Protein AF-G7YCP2-F1 (afdb_monomer)

Mean predicted aligned error: 8.12 Å

pLDDT: mean 79.82, std 7.78, range [59.69, 90.5]

InterPro domains:
  IPR006689 Small GTPase superfamily, ARF/SAR type [PF00025] (12-87)
  IPR024156 Small GTPase superfamily, ARF type [PTHR45909] (1-87)
  IPR027417 P-loop containing nucleoside triphosphate hydrolase [G3DSA:3.40.50.300] (6-87)
  IPR027417 P-loop containing nucleoside triphosphate hydrolase [SSF52540] (16-86)

Secondary structure (DSSP, 8-state):
-HHHHHHHHHHHTPPPEEEEEE---TTSSHHHHHHHHHHHHSTT--PPPGGG-----SEEEEEEEETTEEEEEEEE--SGGGGGGG-

Foldseek 3Di:
DVVVVVVVVCVVLDFAEEEAEDDDAAPPCSVVVLQVVCPVQPVPDDRDPPVPDDFDDAWDWDWGQHPRHIYIYIYGGNDPVRVVVVD

Solvent-accessible surface area (backbone atoms only — not comparable to full-atom values): 5353 Å² total; per-residue (Å²): 116,70,66,61,57,50,49,52,50,50,61,74,65,59,60,61,70,48,78,46,78,49,82,58,58,55,91,70,49,64,69,58,53,52,47,53,50,44,39,74,61,34,95,81,50,78,64,76,61,73,93,71,69,66,86,57,80,60,72,44,79,45,80,48,69,52,99,74,34,38,38,37,35,39,44,50,20,29,45,77,86,45,47,70,76,76,116

Sequence (87 aa):
MYTLFRGLWSYLSQRDEYSILILGLDCAGKTTYLEQTKVNFMRNYRALPLNKITTTVGLNIGHITLGGVRLKFWDLGGQEELQSLWD

Nearest PDB structures (foldseek):
  8fzj-assembly1_v  TM=6.880E-01  e=9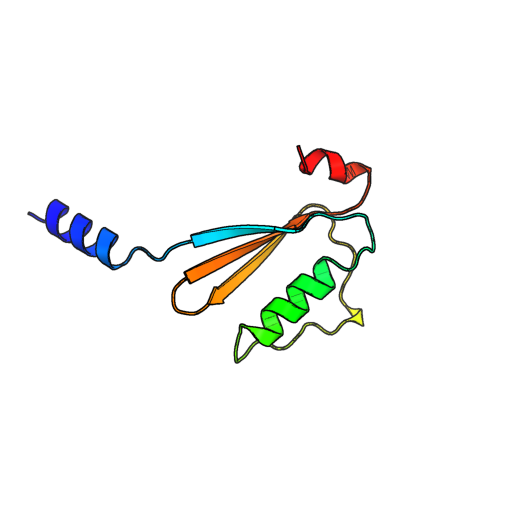.993E-03  Escherichia coli
  8bv5-assembly1_B  TM=4.588E-01  e=3.100E-02  Bos taurus
  9bht-assembly1_B  TM=4.330E-01  e=2.286E-01  Ciona intestinalis
  4iw3-assembly2_K  TM=4.560E-01  e=1.872E-01  Pseudomonas putida KT2440
  7m6j-assembly1_C  TM=3.832E-01  e=2.984E-01  Homo sapiens

Radius of gyration: 17.11 Å; Cα contacts (8 Å, |Δi|>4): 117; chains: 1; bounding box: 36×21×55 Å

Structure (mmCIF, N/CA/C/O backbone):
data_AF-G7YCP2-F1
#
_entry.id   AF-G7YCP2-F1
#
loop_
_atom_site.group_PDB
_atom_site.id
_atom_site.type_symbol
_atom_site.label_atom_id
_atom_site.label_alt_id
_atom_site.label_comp_id
_atom_site.label_asym_id
_atom_site.label_e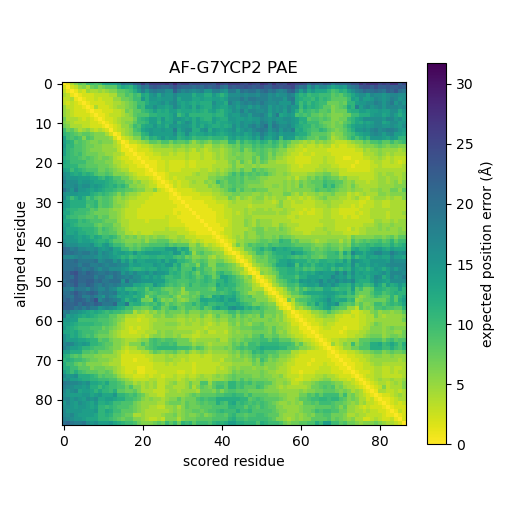ntity_id
_atom_site.label_seq_id
_atom_site.pdbx_PDB_ins_code
_atom_site.Cartn_x
_atom_site.Cartn_y
_atom_site.Cartn_z
_atom_site.occupancy
_atom_site.B_iso_or_equiv
_atom_site.auth_seq_id
_atom_site.auth_comp_id
_atom_site.auth_asym_id
_atom_site.auth_atom_id
_atom_site.pdbx_PDB_model_num
ATOM 1 N N . MET A 1 1 ? -10.933 14.157 36.928 1.00 59.69 1 MET A N 1
ATOM 2 C CA . MET A 1 1 ? -12.045 13.456 36.237 1.00 59.69 1 MET A CA 1
ATOM 3 C C . MET A 1 1 ? -12.008 13.550 34.710 1.00 59.69 1 MET A C 1
ATOM 5 O O . MET A 1 1 ? -12.492 12.628 34.073 1.00 59.69 1 MET A O 1
ATOM 9 N N . TYR A 1 2 ? -11.413 14.580 34.097 1.00 66.19 2 TYR A N 1
ATOM 10 C CA . TYR A 1 2 ? -11.353 14.702 32.627 1.00 66.19 2 TYR A CA 1
ATOM 11 C C . TYR A 1 2 ? -10.466 13.659 31.923 1.00 66.19 2 TYR A C 1
ATOM 13 O O . TYR A 1 2 ? -10.702 13.319 30.769 1.00 66.19 2 TYR A O 1
ATOM 21 N N . THR A 1 3 ? -9.468 13.112 32.618 1.00 77.75 3 THR A N 1
ATOM 22 C CA . THR A 1 3 ? -8.520 12.130 32.068 1.00 77.75 3 THR A CA 1
ATOM 23 C C . THR A 1 3 ? -9.148 10.758 31.824 1.00 77.75 3 THR A C 1
ATOM 25 O O . THR A 1 3 ? -8.906 10.165 30.779 1.00 77.75 3 THR A O 1
ATOM 28 N N . LEU A 1 4 ? -10.008 10.283 32.732 1.00 84.94 4 LEU A N 1
ATOM 29 C CA . LEU A 1 4 ? -10.736 9.016 32.576 1.00 84.94 4 LEU A CA 1
ATOM 30 C C . LEU A 1 4 ? -11.742 9.078 31.424 1.00 84.94 4 LEU A C 1
ATOM 32 O O . LEU A 1 4 ? -11.781 8.181 30.588 1.00 84.94 4 LEU A O 1
ATOM 36 N N . PHE A 1 5 ? -12.505 10.171 31.342 1.00 85.00 5 PHE A N 1
ATOM 37 C CA . PHE A 1 5 ? -13.473 10.375 30.264 1.00 85.00 5 PHE A CA 1
ATOM 38 C C . PHE A 1 5 ? -12.786 10.457 28.896 1.00 85.00 5 PHE A C 1
ATOM 40 O O . PHE A 1 5 ? -13.250 9.866 27.925 1.00 85.00 5 PHE A O 1
ATOM 47 N N . ARG A 1 6 ? -11.632 11.133 28.831 1.00 83.88 6 ARG A N 1
ATOM 48 C CA . ARG A 1 6 ? -10.816 11.208 27.616 1.00 83.88 6 ARG A CA 1
ATOM 49 C C . ARG A 1 6 ? -10.213 9.852 27.236 1.00 83.88 6 ARG A C 1
ATOM 51 O O . ARG A 1 6 ? -10.167 9.541 26.052 1.00 83.88 6 ARG A O 1
ATOM 58 N N . GLY A 1 7 ? -9.795 9.046 28.214 1.00 85.19 7 GLY A N 1
ATOM 59 C CA . GLY A 1 7 ? -9.304 7.684 27.988 1.00 85.19 7 GLY A CA 1
ATOM 60 C C . GLY A 1 7 ? -10.385 6.759 27.427 1.00 85.19 7 GLY A C 1
ATOM 61 O O . GLY A 1 7 ? -10.153 6.087 26.428 1.00 85.19 7 GLY A O 1
ATOM 62 N N . LEU A 1 8 ? -11.592 6.800 28.000 1.00 85.62 8 LEU A N 1
ATOM 63 C CA . LEU A 1 8 ? -12.736 6.024 27.518 1.00 85.62 8 LEU A CA 1
ATOM 64 C C . LEU A 1 8 ? -13.169 6.459 26.110 1.00 85.62 8 LEU A C 1
ATOM 66 O O . LEU A 1 8 ? -13.402 5.616 25.249 1.00 85.62 8 LEU A O 1
ATOM 70 N N . TRP A 1 9 ? -13.220 7.770 25.856 1.00 83.12 9 TRP A N 1
ATOM 71 C CA . TRP A 1 9 ? -13.522 8.306 24.528 1.00 83.12 9 TRP A CA 1
ATOM 72 C C . TRP A 1 9 ? -12.468 7.904 23.492 1.00 83.12 9 TRP A C 1
ATOM 74 O O . TRP A 1 9 ? -12.813 7.513 22.381 1.00 83.12 9 TRP A O 1
ATOM 84 N N . SER A 1 10 ? -11.185 7.949 23.859 1.00 79.19 10 SER A N 1
ATOM 85 C CA . SER A 1 10 ? -10.095 7.515 22.983 1.00 79.19 10 SER A CA 1
ATOM 86 C C . SER A 1 10 ? -10.175 6.024 22.673 1.00 79.19 10 SER A C 1
ATOM 88 O O . SER A 1 10 ? -9.968 5.657 21.526 1.00 79.19 10 SER A O 1
ATOM 90 N N . TYR A 1 11 ? -10.492 5.187 23.664 1.00 78.44 11 TYR A N 1
ATOM 91 C CA . TYR A 1 11 ? -10.621 3.739 23.490 1.00 78.44 11 TYR A CA 1
ATOM 92 C C . TYR A 1 11 ? -11.808 3.377 22.590 1.00 78.44 11 TYR A C 1
ATOM 94 O O . TYR A 1 11 ? -11.664 2.598 21.656 1.00 78.44 11 TYR A O 1
ATOM 102 N N . LEU A 1 12 ? -12.967 4.004 22.811 1.00 77.81 12 LEU A N 1
ATOM 103 C CA . LEU A 1 12 ? -14.164 3.776 21.995 1.00 77.81 12 LEU A CA 1
ATOM 104 C C . LEU A 1 12 ? -14.048 4.352 20.577 1.00 77.81 12 LEU A C 1
ATOM 106 O O . LEU A 1 12 ? -14.678 3.844 19.653 1.00 77.81 12 LEU A O 1
ATOM 110 N N . SER A 1 13 ? -13.269 5.420 20.394 1.00 75.75 13 SER A N 1
ATOM 111 C CA . SER A 1 13 ? -13.069 6.064 19.093 1.00 75.75 13 SER A CA 1
ATOM 112 C C . SER A 1 13 ? -11.841 5.539 18.336 1.00 75.75 13 SER A C 1
ATOM 114 O O . SER A 1 13 ? -11.567 6.023 17.231 1.00 75.75 13 SER A O 1
ATOM 116 N N . GLN A 1 14 ? -11.089 4.591 18.901 1.00 74.88 14 GLN A N 1
ATOM 117 C CA . GLN A 1 14 ? -9.919 4.017 18.248 1.00 74.88 14 GLN A CA 1
ATOM 118 C C . GLN A 1 14 ? -10.392 3.121 17.105 1.00 74.88 14 GLN A C 1
ATOM 120 O O . GLN A 1 14 ? -11.108 2.147 17.310 1.00 74.88 14 GLN A O 1
ATOM 125 N N . ARG A 1 15 ? -10.034 3.490 15.875 1.00 73.50 15 ARG A N 1
ATOM 126 C CA . ARG A 1 15 ? -10.259 2.642 14.706 1.00 73.50 15 ARG A CA 1
ATOM 127 C C . ARG A 1 15 ? -8.979 1.891 14.405 1.00 73.50 15 ARG A C 1
ATOM 129 O O . ARG A 1 15 ? -7.918 2.514 14.383 1.00 73.50 15 ARG A O 1
ATOM 136 N N . ASP A 1 16 ? -9.099 0.600 14.133 1.00 83.31 16 ASP A 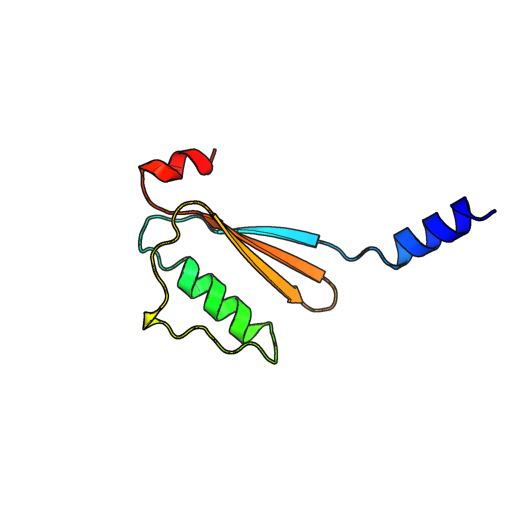N 1
ATOM 137 C CA . ASP A 1 16 ? -7.952 -0.216 13.758 1.00 83.31 16 ASP A CA 1
ATOM 138 C C . ASP A 1 16 ? -7.354 0.304 12.445 1.00 83.31 16 ASP A C 1
ATOM 140 O O . ASP A 1 16 ? -8.062 0.502 11.447 1.00 83.31 16 ASP A O 1
ATOM 144 N N . GLU A 1 17 ? -6.049 0.579 12.468 1.00 86.19 17 GLU A N 1
ATOM 145 C CA . GLU A 1 17 ? -5.272 0.980 11.299 1.00 86.19 17 GLU A CA 1
ATOM 146 C C . GLU A 1 17 ? -4.255 -0.119 10.981 1.00 86.19 17 GLU A C 1
ATOM 148 O O . GLU A 1 17 ? -3.379 -0.410 11.793 1.00 86.19 17 GLU A O 1
ATOM 153 N N . TYR A 1 18 ? -4.363 -0.724 9.797 1.00 89.81 18 TYR A N 1
ATOM 154 C CA . TYR A 1 18 ? -3.423 -1.741 9.322 1.00 89.81 18 TYR A CA 1
ATOM 155 C C . TYR A 1 18 ? -2.586 -1.190 8.179 1.00 89.81 18 TYR A C 1
ATOM 157 O O . TYR A 1 18 ? -3.108 -0.532 7.278 1.00 89.81 18 TYR A O 1
ATOM 165 N N . SER A 1 19 ? -1.290 -1.493 8.195 1.00 90.25 19 SER A N 1
ATOM 166 C CA . SER A 1 19 ? -0.382 -1.168 7.097 1.00 90.25 19 SER A CA 1
ATOM 167 C C . SER A 1 19 ? -0.127 -2.410 6.248 1.00 90.25 19 SER A C 1
ATOM 169 O O . SER A 1 19 ? 0.267 -3.447 6.773 1.00 90.25 19 SER A O 1
ATOM 171 N N . ILE A 1 20 ? -0.377 -2.301 4.945 1.00 89.56 20 ILE A N 1
ATOM 172 C CA . ILE A 1 20 ? -0.197 -3.354 3.946 1.00 89.56 20 ILE A CA 1
ATOM 173 C C . ILE A 1 20 ? 0.911 -2.908 2.997 1.00 89.56 20 ILE A C 1
ATOM 175 O O . ILE A 1 20 ? 0.790 -1.874 2.341 1.00 89.56 20 ILE A O 1
ATOM 179 N N . LEU A 1 21 ? 1.979 -3.694 2.916 1.00 89.06 21 LEU A N 1
ATOM 180 C CA . LEU A 1 21 ? 3.100 -3.447 2.018 1.00 89.06 21 LEU A CA 1
ATOM 181 C C . LEU A 1 21 ? 2.907 -4.220 0.709 1.00 89.06 21 LEU A C 1
ATOM 183 O O . LEU A 1 21 ? 2.650 -5.423 0.734 1.00 89.06 21 LEU A O 1
ATOM 187 N N . ILE A 1 22 ? 3.017 -3.531 -0.428 1.00 88.19 22 ILE A N 1
ATOM 188 C CA . ILE A 1 22 ? 2.987 -4.126 -1.767 1.00 88.19 22 ILE A CA 1
ATOM 189 C C . ILE A 1 22 ? 4.420 -4.128 -2.305 1.00 88.19 22 ILE A C 1
ATOM 191 O O . ILE A 1 22 ? 4.980 -3.075 -2.608 1.00 88.19 22 ILE A O 1
ATOM 195 N N . LEU A 1 23 ? 4.993 -5.324 -2.443 1.00 86.19 23 LEU A N 1
ATOM 196 C CA . LEU A 1 23 ? 6.328 -5.548 -2.998 1.00 86.19 23 LEU A CA 1
ATOM 197 C C . LEU A 1 23 ? 6.249 -6.265 -4.343 1.00 86.19 23 LEU A C 1
ATOM 199 O O . LEU A 1 23 ? 5.301 -6.995 -4.632 1.00 86.19 23 LEU A O 1
ATOM 203 N N . GLY A 1 24 ? 7.266 -6.052 -5.172 1.00 85.81 24 GLY A N 1
ATOM 204 C CA . GLY A 1 24 ? 7.369 -6.678 -6.484 1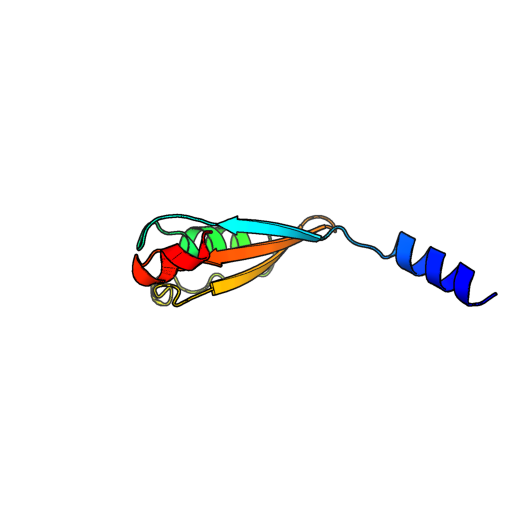.00 85.81 24 GLY A CA 1
ATOM 205 C C . GLY A 1 24 ? 8.308 -5.921 -7.410 1.00 85.81 24 GLY A C 1
ATOM 206 O O . GLY A 1 24 ? 8.558 -4.728 -7.227 1.00 85.81 24 GLY A O 1
ATOM 207 N N . LEU A 1 25 ? 8.798 -6.615 -8.432 1.00 84.31 25 LEU A N 1
ATOM 208 C CA . LEU A 1 25 ? 9.731 -6.075 -9.422 1.00 84.31 25 LEU A CA 1
ATOM 209 C C . LEU A 1 25 ? 9.156 -4.866 -10.170 1.00 84.31 25 LEU A C 1
ATOM 211 O O . LEU A 1 25 ? 7.941 -4.606 -10.155 1.00 84.31 25 LEU A O 1
ATOM 215 N N . ASP A 1 26 ? 10.036 -4.093 -10.803 1.00 82.12 26 ASP A N 1
ATOM 216 C CA . ASP A 1 26 ? 9.597 -2.999 -11.660 1.00 82.12 26 ASP A CA 1
ATOM 217 C C . ASP A 1 26 ? 8.663 -3.514 -12.767 1.00 82.12 26 ASP A C 1
ATOM 219 O O . ASP A 1 26 ? 8.754 -4.659 -13.205 1.00 82.12 26 ASP A O 1
ATOM 223 N N . CYS A 1 27 ? 7.693 -2.690 -13.157 1.00 77.69 27 CYS A N 1
ATOM 224 C CA . CYS A 1 27 ? 6.640 -3.049 -14.112 1.00 77.69 27 CYS A CA 1
ATOM 225 C C . CYS A 1 27 ? 5.743 -4.258 -13.738 1.00 77.69 27 CYS A C 1
ATOM 227 O O . CYS A 1 27 ? 4.908 -4.654 -14.546 1.00 77.69 27 CYS A O 1
ATOM 229 N N . ALA A 1 28 ? 5.799 -4.800 -12.511 1.00 83.94 28 ALA A N 1
ATOM 230 C CA . ALA A 1 28 ? 4.921 -5.904 -12.078 1.00 83.94 28 ALA A CA 1
ATOM 231 C C . ALA A 1 28 ? 3.422 -5.536 -11.944 1.00 83.94 28 ALA A C 1
ATOM 233 O O . ALA A 1 28 ? 2.598 -6.391 -11.635 1.00 83.94 28 ALA A O 1
ATOM 234 N N . GLY A 1 29 ? 3.049 -4.264 -12.137 1.00 83.75 29 GLY A N 1
ATOM 235 C CA . GLY A 1 29 ? 1.656 -3.806 -12.043 1.00 83.75 29 GLY A CA 1
ATOM 236 C C . GLY A 1 29 ? 1.173 -3.472 -10.624 1.00 83.75 29 GLY A C 1
ATOM 237 O O . GLY A 1 29 ? -0.032 -3.378 -10.400 1.00 83.75 29 GLY A O 1
ATOM 238 N N . LYS A 1 30 ? 2.089 -3.250 -9.672 1.00 87.69 30 LYS A N 1
ATOM 239 C CA . LYS A 1 30 ? 1.783 -2.923 -8.261 1.00 87.69 30 LYS A CA 1
ATOM 240 C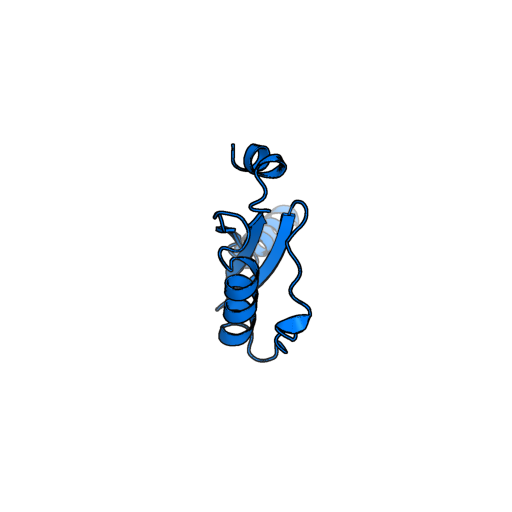 C . LYS A 1 30 ? 0.834 -1.731 -8.110 1.00 87.69 30 LYS A C 1
ATOM 242 O O . LYS A 1 30 ? -0.204 -1.829 -7.457 1.00 87.69 30 LYS A O 1
ATOM 247 N N . THR A 1 31 ? 1.136 -0.631 -8.792 1.00 84.44 31 THR A N 1
ATOM 248 C CA . THR A 1 31 ? 0.318 0.585 -8.759 1.00 84.44 31 THR A CA 1
ATOM 249 C C . THR A 1 31 ? -1.056 0.358 -9.397 1.00 84.44 31 THR A C 1
ATOM 251 O O . THR A 1 31 ? -2.061 0.839 -8.880 1.00 84.44 31 T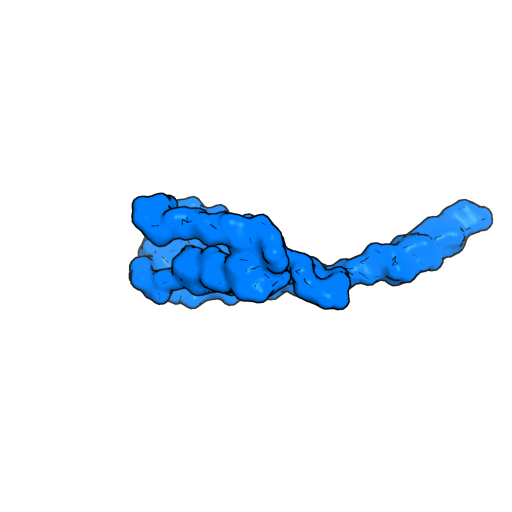HR A O 1
ATOM 254 N N . THR A 1 32 ? -1.140 -0.457 -10.456 1.00 86.50 32 THR A N 1
ATOM 255 C CA . THR A 1 32 ? -2.418 -0.865 -11.066 1.00 86.50 32 THR A CA 1
ATOM 256 C C . THR A 1 32 ? -3.278 -1.663 -10.089 1.00 86.50 32 THR A C 1
ATOM 258 O O . THR A 1 32 ? -4.477 -1.409 -9.979 1.00 86.50 32 THR A O 1
ATOM 261 N N . TYR A 1 33 ? -2.676 -2.591 -9.342 1.00 87.31 33 TYR A N 1
ATOM 262 C CA . TYR A 1 33 ? -3.370 -3.356 -8.306 1.00 87.31 33 TYR A CA 1
ATOM 263 C C . TYR A 1 33 ? -3.892 -2.453 -7.178 1.00 87.31 33 TYR A C 1
ATOM 265 O O . TYR A 1 33 ? -5.046 -2.581 -6.757 1.00 87.31 33 TYR A O 1
ATOM 273 N N . LEU A 1 34 ? -3.079 -1.495 -6.721 1.00 85.88 34 LEU A N 1
ATOM 274 C CA . LEU A 1 34 ? -3.492 -0.517 -5.714 1.00 85.88 34 LEU A CA 1
ATOM 275 C C . LEU A 1 34 ? -4.690 0.320 -6.194 1.00 85.88 34 LEU A C 1
ATOM 277 O O . LEU A 1 34 ? -5.658 0.498 -5.453 1.00 85.88 34 LEU A O 1
ATOM 281 N N . GLU A 1 35 ? -4.658 0.802 -7.436 1.00 85.94 35 GLU A N 1
ATOM 282 C CA . GLU A 1 35 ? -5.754 1.581 -8.022 1.00 85.94 35 GLU A CA 1
ATOM 283 C C . GLU A 1 35 ? -7.038 0.754 -8.187 1.00 85.94 35 GLU A C 1
ATOM 285 O O . GLU A 1 35 ? -8.114 1.212 -7.801 1.00 85.94 35 GLU A O 1
ATOM 290 N N . GLN A 1 36 ? -6.949 -0.494 -8.662 1.00 85.75 36 GLN A N 1
ATOM 291 C CA . GLN A 1 36 ? -8.107 -1.397 -8.738 1.00 85.75 36 GLN A CA 1
ATOM 292 C C . GLN A 1 36 ? -8.715 -1.678 -7.358 1.00 85.75 36 GLN A C 1
ATOM 294 O O . GLN A 1 36 ? -9.937 -1.687 -7.198 1.00 85.75 36 GLN A O 1
ATOM 299 N N . THR A 1 37 ? -7.869 -1.849 -6.341 1.00 85.12 37 THR A N 1
ATOM 300 C CA . THR A 1 37 ? -8.301 -2.043 -4.953 1.00 85.12 37 THR A CA 1
ATOM 301 C C . THR A 1 37 ? -9.076 -0.820 -4.452 1.00 85.12 37 THR A C 1
ATOM 303 O O . THR A 1 37 ? -10.162 -0.965 -3.888 1.00 85.12 37 THR A O 1
ATOM 306 N N . LYS A 1 38 ? -8.595 0.402 -4.722 1.00 83.31 38 LYS A N 1
ATOM 307 C CA . LYS A 1 38 ? -9.325 1.633 -4.371 1.00 83.31 38 LYS A CA 1
ATOM 308 C C . LYS A 1 38 ? -10.696 1.693 -5.040 1.00 83.31 38 LYS A C 1
ATOM 310 O O . LYS A 1 38 ? -11.671 1.996 -4.363 1.00 83.31 38 LYS A O 1
ATOM 315 N N . VAL A 1 39 ? -10.793 1.369 -6.328 1.00 84.88 39 VAL A N 1
ATOM 316 C CA . VAL A 1 39 ? -12.068 1.380 -7.072 1.00 84.88 39 VAL A CA 1
ATOM 317 C C . VAL A 1 39 ? -13.077 0.394 -6.487 1.00 84.88 39 VAL A C 1
ATOM 319 O O . VAL A 1 39 ? -14.238 0.745 -6.293 1.00 84.88 39 VAL A O 1
ATOM 322 N N . ASN A 1 40 ? -12.638 -0.824 -6.168 1.00 83.12 40 ASN A N 1
ATOM 323 C CA . ASN A 1 40 ? -13.533 -1.866 -5.667 1.00 83.12 40 ASN A CA 1
ATOM 324 C C . ASN A 1 40 ? -14.034 -1.583 -4.245 1.00 83.12 40 ASN A C 1
ATOM 326 O O . ASN A 1 40 ? -15.192 -1.858 -3.930 1.00 83.12 40 ASN A O 1
ATOM 330 N N . PHE A 1 41 ? -13.177 -1.037 -3.377 1.00 80.69 41 PHE A N 1
ATOM 331 C CA . PHE A 1 41 ? -13.501 -0.871 -1.958 1.00 80.69 41 PHE A CA 1
ATOM 332 C C . PHE A 1 41 ? -13.989 0.535 -1.584 1.00 80.69 41 PHE A C 1
ATOM 334 O O . PHE A 1 41 ? -14.696 0.686 -0.585 1.00 80.69 41 PHE A O 1
ATOM 341 N N . MET A 1 42 ? -13.691 1.569 -2.376 1.00 76.75 42 MET A N 1
ATOM 342 C CA . MET A 1 42 ? -14.209 2.922 -2.157 1.00 76.75 42 MET A CA 1
ATOM 343 C C . MET A 1 42 ? -15.378 3.208 -3.104 1.00 76.75 42 MET A C 1
ATOM 345 O O . MET A 1 42 ? -15.184 3.542 -4.269 1.00 76.75 42 MET A O 1
ATOM 349 N N . ARG A 1 43 ? -16.606 3.182 -2.566 1.00 65.31 43 ARG A N 1
ATOM 350 C CA . ARG A 1 43 ? -17.877 3.343 -3.312 1.00 65.31 43 ARG A CA 1
ATOM 351 C C . ARG A 1 43 ? -18.021 4.613 -4.177 1.00 65.31 43 ARG A C 1
ATOM 353 O O . ARG A 1 43 ? -18.967 4.680 -4.946 1.00 65.31 43 ARG A O 1
ATOM 360 N N . ASN A 1 44 ? -17.113 5.588 -4.086 1.00 67.75 44 ASN A N 1
ATOM 361 C CA . ASN A 1 44 ? -17.131 6.837 -4.865 1.00 67.75 44 ASN A CA 1
ATOM 362 C C . ASN A 1 44 ? -15.763 7.201 -5.474 1.00 67.75 44 ASN A C 1
ATOM 364 O O . ASN A 1 44 ? -15.551 8.348 -5.874 1.00 67.75 44 ASN A O 1
ATOM 368 N N . TYR A 1 45 ? -14.805 6.273 -5.510 1.00 72.56 45 TYR A N 1
ATOM 369 C CA . TYR A 1 45 ? -13.489 6.571 -6.065 1.00 72.56 45 TYR A CA 1
ATOM 370 C C . TYR A 1 45 ? -13.511 6.449 -7.588 1.00 72.56 45 TYR A C 1
ATOM 372 O O . TYR A 1 45 ? -13.814 5.393 -8.141 1.00 72.56 45 TYR A O 1
ATOM 380 N N . ARG A 1 46 ? -13.187 7.544 -8.282 1.00 65.44 46 ARG A N 1
ATOM 381 C CA . ARG A 1 46 ? -12.941 7.503 -9.724 1.00 65.44 46 ARG A CA 1
ATOM 382 C C . ARG A 1 46 ? -11.529 6.987 -9.936 1.00 65.44 46 ARG A C 1
ATOM 384 O O . ARG A 1 46 ? -10.581 7.655 -9.531 1.00 65.44 46 ARG A O 1
ATOM 391 N N . ALA A 1 47 ? -11.423 5.819 -10.565 1.00 63.78 47 ALA A N 1
ATOM 392 C CA . ALA A 1 47 ? -10.149 5.249 -10.978 1.00 63.78 47 ALA A CA 1
ATOM 393 C C . ALA A 1 47 ? -9.311 6.312 -11.695 1.00 63.78 47 ALA A C 1
ATOM 395 O O . ALA A 1 47 ? -9.817 7.000 -12.592 1.00 63.78 47 ALA A O 1
ATOM 396 N N . LEU A 1 48 ? -8.036 6.436 -11.329 1.00 67.25 48 LEU A N 1
ATOM 397 C CA . LEU A 1 48 ? -7.104 7.166 -12.173 1.00 67.25 48 LEU A CA 1
ATOM 398 C C . LEU A 1 48 ? -7.046 6.467 -13.543 1.00 67.25 48 LEU A C 1
ATOM 400 O O . LEU A 1 48 ? -7.032 5.234 -13.606 1.00 67.25 48 LEU A O 1
ATOM 404 N N . PRO A 1 49 ? -7.056 7.220 -14.658 1.00 66.69 49 PRO A N 1
ATOM 405 C CA . PRO A 1 49 ? -6.940 6.612 -15.974 1.00 66.69 49 PRO A CA 1
ATOM 406 C C . PRO A 1 49 ? -5.616 5.848 -16.047 1.00 66.69 49 PRO A C 1
ATOM 408 O O . PRO A 1 49 ? -4.568 6.409 -15.734 1.00 66.69 49 PRO A O 1
ATOM 411 N N . LEU A 1 50 ? -5.670 4.587 -16.485 1.00 63.75 50 LEU A N 1
ATOM 412 C CA . LEU A 1 50 ? -4.518 3.675 -16.521 1.00 63.75 50 LEU A CA 1
ATOM 413 C C . LEU A 1 50 ? -3.314 4.276 -17.269 1.00 63.75 50 LEU A C 1
ATOM 415 O O . LEU A 1 50 ? -2.174 4.072 -16.873 1.00 63.75 50 LEU A O 1
ATOM 419 N N . ASN A 1 51 ? -3.568 5.117 -18.276 1.00 61.16 51 ASN A N 1
ATOM 420 C CA . ASN A 1 51 ? -2.539 5.818 -19.054 1.00 61.16 51 ASN A CA 1
ATOM 421 C C . ASN A 1 51 ? -1.766 6.898 -18.271 1.00 61.16 51 ASN A C 1
ATOM 423 O O . ASN A 1 51 ? -0.797 7.441 -18.791 1.00 61.16 51 ASN A O 1
ATOM 427 N N . LYS A 1 52 ? -2.203 7.258 -17.058 1.00 65.69 52 LYS A N 1
ATOM 428 C CA . LYS A 1 52 ? -1.484 8.169 -16.152 1.00 65.69 52 LYS A CA 1
ATOM 429 C C . LYS A 1 52 ? -0.731 7.434 -15.043 1.00 65.69 52 LYS A C 1
ATOM 431 O O . LYS A 1 52 ? -0.104 8.094 -14.220 1.00 65.69 52 LYS A O 1
ATOM 436 N N . ILE A 1 53 ? -0.802 6.102 -14.996 1.00 70.69 53 ILE A N 1
ATOM 437 C CA . ILE A 1 53 ? -0.044 5.312 -14.028 1.00 70.69 53 ILE A CA 1
ATOM 438 C C . ILE A 1 53 ? 1.407 5.265 -14.509 1.00 70.69 53 ILE A C 1
ATOM 440 O O . ILE A 1 53 ? 1.748 4.538 -15.438 1.00 70.69 53 ILE A O 1
ATOM 444 N N . THR A 1 54 ? 2.251 6.090 -13.897 1.00 68.50 54 THR A N 1
ATOM 445 C CA . THR A 1 54 ? 3.703 6.079 -14.092 1.00 68.50 54 THR A CA 1
ATOM 446 C C . THR A 1 54 ? 4.370 5.197 -13.042 1.00 68.50 54 THR A C 1
ATOM 448 O O . THR A 1 54 ? 3.788 4.923 -11.993 1.00 68.50 54 THR A O 1
ATOM 451 N N . THR A 1 55 ? 5.607 4.778 -13.299 1.00 64.31 55 THR A N 1
ATOM 452 C CA . THR A 1 55 ? 6.430 4.051 -12.324 1.00 64.31 55 THR A CA 1
ATOM 453 C C . THR A 1 55 ? 6.543 4.837 -11.018 1.00 64.31 55 THR A C 1
ATOM 455 O O . THR A 1 55 ? 6.869 6.028 -11.035 1.00 64.31 55 THR A O 1
ATOM 458 N N . THR A 1 56 ? 6.285 4.182 -9.885 1.00 73.31 56 THR A N 1
ATOM 459 C CA . THR A 1 56 ? 6.443 4.794 -8.563 1.00 73.31 56 THR A CA 1
ATOM 460 C C . THR A 1 56 ? 7.925 5.039 -8.289 1.00 73.31 56 THR A C 1
ATOM 462 O O . THR A 1 56 ? 8.698 4.093 -8.141 1.00 73.31 56 THR A O 1
ATOM 465 N N . VAL A 1 57 ? 8.323 6.311 -8.214 1.00 67.50 57 VAL A N 1
ATOM 466 C CA . VAL A 1 57 ? 9.665 6.716 -7.776 1.00 67.50 57 VAL A CA 1
ATOM 467 C C . VAL A 1 57 ? 9.631 6.850 -6.253 1.00 67.50 57 VAL A C 1
ATOM 469 O O . VAL A 1 57 ? 8.974 7.741 -5.717 1.00 67.50 57 VAL A O 1
ATOM 472 N N . GLY A 1 58 ? 10.295 5.937 -5.545 1.00 73.44 58 GLY A N 1
ATOM 473 C CA . GLY A 1 58 ? 10.333 5.900 -4.081 1.00 73.44 58 GLY A CA 1
ATOM 474 C C . GLY A 1 58 ? 9.153 5.147 -3.460 1.00 73.44 58 GLY A C 1
ATOM 475 O O . GLY A 1 58 ? 9.115 3.919 -3.503 1.00 73.44 58 GLY A O 1
ATOM 476 N N . LEU A 1 59 ? 8.208 5.875 -2.855 1.00 78.75 59 LEU A N 1
ATOM 477 C CA . LEU A 1 59 ? 7.097 5.317 -2.075 1.00 78.75 59 LEU A CA 1
ATOM 478 C C . LEU A 1 59 ? 5.790 6.062 -2.368 1.00 78.75 59 LEU A C 1
ATOM 480 O O . LEU A 1 59 ? 5.727 7.287 -2.278 1.00 78.75 59 LEU A O 1
ATOM 484 N N . ASN A 1 60 ? 4.722 5.311 -2.625 1.00 80.44 60 ASN A N 1
ATOM 485 C CA . ASN A 1 60 ? 3.359 5.819 -2.713 1.00 80.44 60 ASN A CA 1
ATOM 486 C C . ASN A 1 60 ? 2.510 5.245 -1.569 1.00 80.44 60 ASN A C 1
ATOM 488 O O . ASN A 1 60 ? 2.538 4.042 -1.308 1.00 80.44 60 ASN A O 1
ATOM 492 N N . ILE A 1 61 ? 1.747 6.102 -0.882 1.00 83.75 61 ILE A N 1
ATOM 493 C CA . ILE A 1 61 ? 0.884 5.699 0.235 1.00 83.75 61 ILE A CA 1
ATOM 494 C C . ILE A 1 61 ? -0.584 5.867 -0.160 1.00 83.75 61 ILE A C 1
ATOM 496 O O . ILE A 1 61 ? -1.062 6.974 -0.407 1.00 83.75 61 ILE A O 1
ATOM 500 N N . GLY A 1 62 ? -1.323 4.758 -0.184 1.00 83.38 62 GLY A N 1
ATOM 501 C CA . GLY A 1 62 ? -2.764 4.731 -0.429 1.00 83.38 62 GLY A CA 1
ATOM 502 C C . GLY A 1 62 ? -3.554 4.506 0.857 1.00 83.38 62 GLY A C 1
ATOM 503 O O . GLY A 1 62 ? -3.219 3.629 1.641 1.00 83.38 62 GLY A O 1
ATOM 504 N N . HIS A 1 63 ? -4.642 5.246 1.065 1.00 84.69 63 HIS A N 1
ATOM 505 C CA . HIS A 1 63 ? -5.549 5.020 2.193 1.00 84.69 63 HIS A CA 1
ATOM 506 C C . HIS A 1 63 ? -6.890 4.478 1.709 1.00 84.69 63 HIS A C 1
ATOM 508 O O . HIS A 1 63 ? -7.514 5.070 0.830 1.00 84.69 63 HIS A O 1
ATOM 514 N N . ILE A 1 64 ? -7.349 3.382 2.309 1.00 85.44 64 ILE A N 1
ATOM 515 C CA . ILE A 1 64 ? -8.649 2.771 2.025 1.00 85.44 64 ILE A CA 1
ATOM 516 C C . ILE A 1 64 ? -9.365 2.532 3.349 1.00 85.44 64 ILE A C 1
ATOM 518 O O . ILE A 1 64 ? -8.805 1.938 4.264 1.00 85.44 64 ILE A O 1
ATOM 522 N N . THR A 1 65 ? -10.611 2.984 3.460 1.00 82.69 65 THR A N 1
ATOM 523 C CA . THR A 1 65 ? -11.438 2.727 4.645 1.00 82.69 65 THR A CA 1
ATOM 524 C C . THR A 1 65 ? -12.452 1.642 4.314 1.00 82.69 65 THR A C 1
ATOM 526 O O . THR A 1 65 ? -13.346 1.869 3.500 1.00 82.69 65 THR A O 1
ATOM 529 N N . LEU A 1 66 ? -12.332 0.479 4.955 1.00 80.75 66 LEU A N 1
ATOM 530 C CA . LEU A 1 66 ? -13.212 -0.671 4.754 1.00 80.75 66 LEU A CA 1
ATOM 531 C C . LEU A 1 66 ? -13.923 -1.010 6.065 1.00 80.75 66 LEU A C 1
ATOM 533 O O . LEU A 1 66 ? -13.274 -1.348 7.047 1.00 80.75 66 LEU A O 1
ATOM 537 N N . GLY A 1 67 ? -15.256 -0.924 6.102 1.00 76.06 67 GLY A N 1
ATOM 538 C CA . GLY A 1 67 ? -16.043 -1.443 7.233 1.00 76.06 67 GLY A CA 1
ATOM 539 C C . GLY A 1 67 ? -15.689 -0.867 8.612 1.00 76.06 67 GLY A C 1
ATOM 540 O O . GLY A 1 67 ? -15.927 -1.520 9.617 1.00 76.06 67 GLY A O 1
ATOM 541 N N . GLY A 1 68 ? -15.104 0.335 8.674 1.00 78.44 68 GLY A N 1
ATOM 542 C CA . GLY A 1 68 ? -14.629 0.948 9.919 1.00 78.44 68 GLY A CA 1
ATOM 543 C C . GLY A 1 68 ? -13.116 0.864 10.125 1.00 78.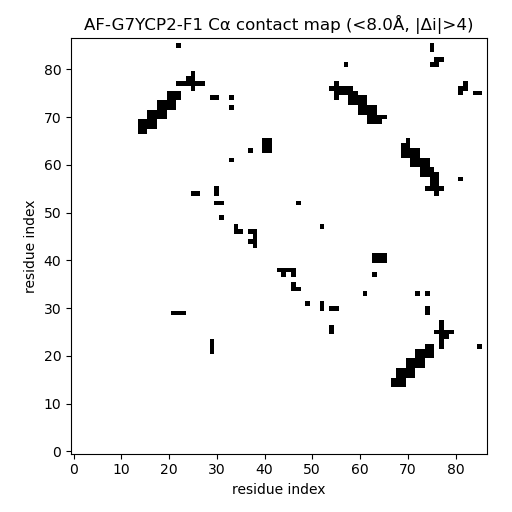44 68 GLY A C 1
ATOM 544 O O . GLY A 1 68 ? -12.571 1.710 10.824 1.00 78.44 68 GLY A O 1
ATOM 545 N N . VAL A 1 69 ? -12.429 -0.046 9.443 1.00 84.19 69 VAL A N 1
ATOM 546 C CA . VAL A 1 69 ? -10.975 -0.226 9.500 1.00 84.19 69 VAL A CA 1
ATOM 547 C C . VAL A 1 69 ? -10.280 0.692 8.492 1.00 84.19 69 VAL A C 1
ATOM 549 O O . VAL A 1 69 ? -10.769 0.885 7.374 1.00 84.19 69 VAL A O 1
ATOM 552 N N . ARG A 1 70 ? -9.135 1.268 8.872 1.00 86.81 70 ARG A N 1
ATOM 553 C CA . ARG A 1 70 ? -8.285 2.078 7.985 1.00 86.81 70 ARG A CA 1
ATOM 554 C C . ARG A 1 70 ? -7.122 1.226 7.484 1.00 86.81 70 ARG A C 1
ATOM 556 O O . ARG A 1 70 ? -6.285 0.789 8.258 1.00 86.81 70 ARG A O 1
ATOM 563 N N . LEU A 1 71 ? -7.056 0.998 6.183 1.00 89.94 71 LEU A N 1
ATOM 564 C CA . LEU A 1 71 ? -5.952 0.306 5.531 1.00 89.94 71 LEU A CA 1
ATOM 565 C C . LEU A 1 71 ? -5.020 1.339 4.900 1.00 89.94 71 LEU A C 1
ATOM 567 O O . LEU A 1 71 ? -5.458 2.189 4.121 1.00 89.94 71 LEU A O 1
ATOM 571 N N . LYS A 1 72 ? -3.736 1.265 5.239 1.00 90.50 72 LYS A N 1
ATOM 572 C CA . LYS A 1 72 ? -2.663 2.054 4.641 1.00 90.50 72 LYS A CA 1
ATOM 573 C C . LYS A 1 72 ? -1.839 1.140 3.740 1.00 90.50 72 LYS A C 1
ATOM 575 O O . LYS A 1 72 ? -1.134 0.268 4.226 1.00 90.50 72 LYS A O 1
ATOM 580 N N . PHE A 1 73 ? -1.918 1.345 2.437 1.00 90.44 73 PHE A N 1
ATOM 581 C CA . PHE A 1 73 ? -1.123 0.639 1.444 1.00 90.44 73 PHE A CA 1
ATOM 582 C C . PHE A 1 73 ? 0.180 1.377 1.178 1.00 90.44 73 PHE A C 1
ATOM 584 O O . PHE A 1 73 ? 0.161 2.589 0.981 1.00 90.44 73 PHE A O 1
ATOM 591 N N . TRP A 1 74 ? 1.278 0.638 1.143 1.00 89.00 74 TRP A N 1
ATOM 592 C CA . TRP A 1 74 ? 2.612 1.125 0.828 1.00 89.00 74 TRP A CA 1
ATOM 593 C C . TRP A 1 74 ? 3.031 0.474 -0.489 1.00 89.00 74 TRP A C 1
ATOM 595 O O . TRP A 1 74 ? 3.293 -0.724 -0.529 1.00 89.00 74 TRP A O 1
ATOM 605 N N . ASP A 1 75 ? 3.017 1.243 -1.573 1.00 85.88 75 ASP A N 1
ATOM 606 C CA . ASP A 1 75 ? 3.489 0.821 -2.894 1.00 85.88 75 ASP A CA 1
ATOM 607 C C . ASP A 1 75 ? 4.914 1.349 -3.076 1.00 85.88 75 ASP A C 1
ATOM 609 O O . ASP A 1 75 ? 5.118 2.551 -3.262 1.00 85.88 75 ASP A O 1
ATOM 613 N N . LEU A 1 76 ? 5.897 0.458 -2.935 1.00 85.06 76 LEU A N 1
ATOM 614 C CA . LEU A 1 76 ? 7.312 0.781 -3.105 1.00 85.06 76 LEU A CA 1
ATOM 615 C C . LEU A 1 76 ? 7.734 0.632 -4.568 1.00 85.06 76 LEU 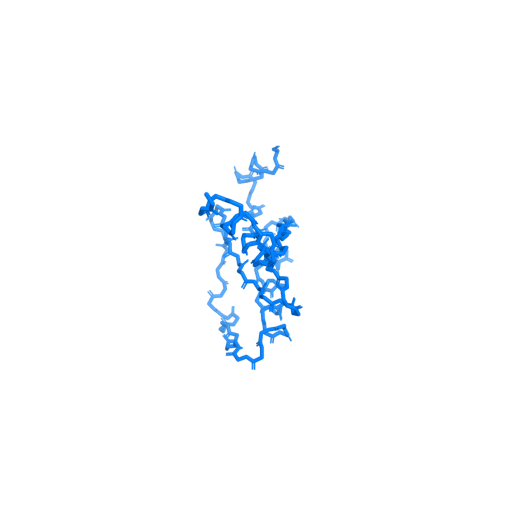A C 1
ATOM 617 O O . LEU A 1 76 ? 7.260 -0.247 -5.290 1.00 85.06 76 LEU A O 1
ATOM 621 N N . GLY A 1 77 ? 8.667 1.478 -5.001 1.00 83.38 77 GLY A N 1
ATOM 622 C CA . GLY A 1 77 ? 9.311 1.344 -6.303 1.00 83.38 77 GLY A CA 1
ATOM 623 C C . GLY A 1 77 ? 9.964 -0.032 -6.465 1.00 83.38 77 GLY A C 1
ATOM 624 O O . GLY A 1 77 ? 10.558 -0.569 -5.534 1.00 83.38 77 GLY A O 1
ATOM 625 N N . GLY A 1 78 ? 9.824 -0.619 -7.656 1.00 81.19 78 GLY A N 1
ATOM 626 C CA . GLY A 1 78 ? 10.425 -1.920 -7.984 1.00 81.19 78 GLY A CA 1
ATOM 627 C C . GLY A 1 78 ? 11.801 -1.835 -8.645 1.00 81.19 78 GLY A C 1
ATOM 628 O O . GLY A 1 78 ? 12.379 -2.877 -8.956 1.00 81.19 78 GLY A O 1
ATOM 629 N N . GLN A 1 79 ? 12.287 -0.616 -8.902 1.00 83.19 79 GLN A N 1
ATOM 630 C CA . GLN A 1 79 ? 13.596 -0.360 -9.501 1.00 83.19 79 GLN A CA 1
ATOM 631 C C . GLN A 1 79 ? 14.694 -0.907 -8.594 1.00 83.19 79 GLN A C 1
ATOM 633 O O . GLN A 1 79 ? 14.596 -0.766 -7.379 1.00 83.19 79 GLN A O 1
ATOM 638 N N . GLU A 1 80 ? 15.733 -1.499 -9.178 1.00 80.69 80 GLU A N 1
ATOM 639 C CA . GLU A 1 80 ? 16.836 -2.134 -8.442 1.00 80.69 80 GLU A CA 1
ATOM 640 C C . GLU A 1 80 ? 17.478 -1.178 -7.420 1.00 80.69 80 GLU A C 1
ATOM 642 O O . GLU A 1 80 ? 17.721 -1.554 -6.279 1.00 80.69 80 GLU A O 1
ATOM 647 N N . GLU A 1 81 ? 17.605 0.102 -7.776 1.00 78.31 81 GLU A N 1
ATOM 648 C CA . GLU A 1 81 ? 18.095 1.177 -6.900 1.00 78.31 81 GLU A CA 1
ATOM 649 C C . GLU A 1 81 ? 17.227 1.378 -5.639 1.00 78.31 81 GLU A C 1
ATOM 651 O O . GLU A 1 81 ? 17.733 1.699 -4.561 1.00 78.31 81 GLU A O 1
ATOM 656 N N . LEU A 1 82 ? 15.914 1.160 -5.759 1.00 77.56 82 LEU A N 1
ATOM 657 C CA . LEU A 1 82 ? 14.914 1.354 -4.705 1.00 77.56 82 LEU A CA 1
ATOM 658 C C . LEU A 1 82 ? 14.574 0.064 -3.947 1.00 77.56 82 LEU A C 1
ATOM 660 O O . LEU A 1 82 ? 13.893 0.136 -2.925 1.00 77.56 82 LEU A O 1
ATOM 664 N N . GLN A 1 83 ? 15.052 -1.102 -4.398 1.00 81.12 83 GLN A N 1
ATOM 665 C CA . GLN A 1 83 ? 14.872 -2.375 -3.682 1.00 81.12 83 GLN A CA 1
ATOM 666 C C . GLN A 1 83 ? 15.588 -2.383 -2.327 1.00 81.12 83 GLN A C 1
ATOM 668 O O . GLN A 1 83 ? 15.176 -3.104 -1.429 1.00 81.12 83 GLN A O 1
ATOM 673 N N . SER A 1 84 ? 16.584 -1.512 -2.140 1.00 81.19 84 SER A N 1
ATOM 674 C CA . SER A 1 84 ? 17.206 -1.249 -0.835 1.00 81.19 84 SER A CA 1
ATOM 675 C C . SER A 1 84 ? 16.220 -0.757 0.238 1.00 81.19 84 SER A C 1
ATOM 677 O O . SER A 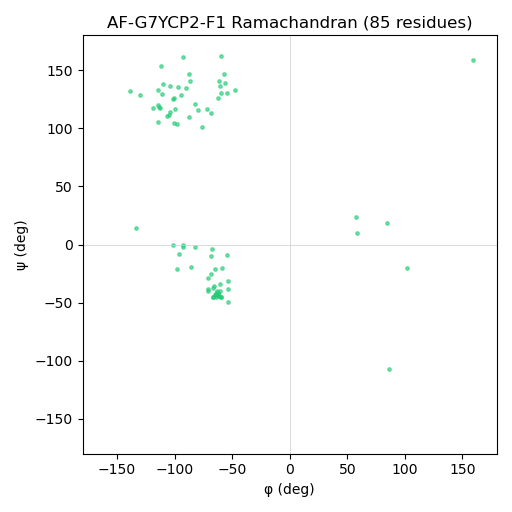1 84 ? 16.511 -0.865 1.421 1.00 81.19 84 SER A O 1
ATOM 679 N N . LEU A 1 85 ? 15.050 -0.232 -0.152 1.00 77.88 85 LEU A N 1
ATOM 680 C CA . LEU A 1 85 ? 13.986 0.197 0.768 1.00 77.88 85 LEU A CA 1
ATOM 681 C C . LEU A 1 85 ? 13.092 -0.959 1.244 1.00 77.88 85 LEU A C 1
ATOM 683 O O . LEU A 1 85 ? 12.123 -0.715 1.963 1.00 77.88 85 LEU A O 1
ATOM 687 N N . TRP A 1 86 ? 13.328 -2.182 0.760 1.00 81.69 86 TRP A N 1
ATOM 688 C CA . TRP A 1 86 ? 12.555 -3.362 1.152 1.00 81.69 86 TRP A CA 1
ATOM 689 C C . TRP A 1 86 ? 13.094 -4.019 2.430 1.00 81.69 86 TRP A C 1
ATOM 691 O O . TRP A 1 86 ? 12.344 -4.770 3.058 1.00 81.69 86 TRP A O 1
ATOM 701 N N . ASP A 1 87 ? 14.350 -3.731 2.786 1.00 76.25 87 ASP A N 1
ATOM 702 C CA . ASP A 1 87 ? 15.022 -4.159 4.022 1.00 76.25 87 ASP A CA 1
ATOM 703 C C . ASP A 1 87 ? 14.616 -3.287 5.226 1.00 76.25 87 ASP A C 1
ATOM 705 O O . ASP A 1 87 ? 14.439 -3.856 6.331 1.00 76.25 87 ASP A O 1
#

Organism: Clonorchis sinensis (NCBI:txid79923)